Protein AF-A0A0M3JBL1-F1 (afdb_monomer_lite)

Foldseek 3Di:
DDDDDDDDDDDDDDDDDDDDDDDDDDDPPDPPPDDPDDDDDDDDDDDDPDDDDDDDDPPDDPVVVPDDDDDPCNVPDDDDPDADPCNPDDDDPPDPVVPDFDPPDPCGPDQDPVNVVVPDDPPDDVVVVVPVPPPD

Radius of gyration: 54.01 Å; chains: 1; bounding box: 121×41×115 Å

Organism: Anisakis simplex (NCBI:txid6269)

pLDDT: mean 72.41, std 19.49, range [35.38, 96.12]

InterPro domains:
  IPR007133 RNA polymerase II associated factor Paf1 [PF03985] (34-131)
  IPR007133 RNA polymerase II associated factor Paf1 [PTHR23188] (20-129)

Sequence (136 aa):
MPASMHDVPTSSTNGLQRKHPSDHAEHAANVKTDFLCRVKYSNTLPDIPFEAKFLPCPFTSLSRFIEYKQTALEKNFKFELLTESDLGVKIDLINPETYFVDTDSPKKPQLHPTDAELLEDEQTNPQNSRRLVSFS

Secondary structure (DSSP, 8-state):
-------------------------------------------PPPPP-----PPP-TT--GGGGTS----HHHHH--------TTTT-----S-GGGG---SSSTT-PPPPHHHHHTTS-----TTTGGGSTT--

Structure (mmCIF, N/CA/C/O backbone):
data_AF-A0A0M3JBL1-F1
#
_entry.id   AF-A0A0M3JBL1-F1
#
loop_
_atom_site.group_PDB
_atom_site.id
_atom_site.type_symbol
_atom_site.label_atom_id
_atom_site.label_alt_id
_atom_site.label_comp_id
_atom_site.label_asym_id
_atom_site.label_entity_id
_atom_site.label_seq_id
_atom_site.pdbx_PDB_ins_code
_atom_site.Cartn_x
_atom_site.Cartn_y
_atom_site.Cartn_z
_atom_site.occupancy
_atom_site.B_iso_or_equiv
_atom_site.auth_seq_id
_atom_site.auth_comp_id
_atom_site.auth_asym_id
_atom_site.auth_atom_id
_atom_site.pdbx_PDB_model_num
ATOM 1 N N . MET A 1 1 ? -30.737 16.806 70.537 1.00 38.50 1 MET A N 1
ATOM 2 C CA . MET A 1 1 ? -32.058 17.321 70.954 1.00 38.50 1 MET A CA 1
ATOM 3 C C . MET A 1 1 ? -33.112 16.680 70.065 1.00 38.50 1 MET A C 1
ATOM 5 O O . MET A 1 1 ? -32.947 16.778 68.855 1.00 38.50 1 MET A O 1
ATOM 9 N N . PRO A 1 2 ? -34.100 15.958 70.620 1.00 46.41 2 PRO A N 1
ATOM 10 C CA . PRO A 1 2 ? -35.156 15.305 69.845 1.00 46.41 2 PRO A CA 1
ATOM 11 C C . PRO A 1 2 ? -36.296 16.283 69.511 1.00 46.41 2 PRO A C 1
ATOM 13 O O . PRO A 1 2 ? -36.519 17.238 70.252 1.00 46.41 2 PRO A O 1
ATOM 16 N N . ALA A 1 3 ? -37.041 16.019 68.435 1.00 43.97 3 ALA A N 1
ATOM 17 C CA . ALA A 1 3 ? -38.275 16.731 68.096 1.00 43.97 3 ALA A CA 1
ATOM 18 C C . ALA A 1 3 ? -39.480 15.777 68.199 1.00 43.97 3 ALA A C 1
ATOM 20 O O . ALA A 1 3 ? -39.405 14.626 67.774 1.00 43.97 3 ALA A O 1
ATOM 21 N N . SER A 1 4 ? -40.555 16.256 68.829 1.00 45.84 4 SER A N 1
ATOM 22 C CA . SER A 1 4 ? -41.661 15.445 69.356 1.00 45.84 4 SER A CA 1
ATOM 23 C C . SER A 1 4 ? -42.620 14.885 68.301 1.00 45.84 4 SER A C 1
ATOM 25 O O . SER A 1 4 ? -42.975 15.571 67.340 1.00 45.84 4 SER A O 1
ATOM 27 N N . MET A 1 5 ? -43.156 13.692 68.590 1.00 52.00 5 MET A N 1
ATOM 28 C CA . MET A 1 5 ? -44.437 13.214 68.051 1.00 52.00 5 MET A CA 1
ATOM 29 C C . MET A 1 5 ? -45.532 14.275 68.218 1.00 52.00 5 MET A C 1
ATOM 31 O O . MET A 1 5 ? -45.544 14.983 69.228 1.00 52.00 5 MET A O 1
ATOM 35 N N . HIS A 1 6 ? -46.451 14.340 67.254 1.00 48.78 6 HIS A N 1
ATOM 36 C CA . HIS A 1 6 ? -47.715 15.068 67.355 1.00 48.78 6 HIS A CA 1
ATOM 37 C C . HIS A 1 6 ? -48.831 14.206 66.752 1.00 48.78 6 HIS A C 1
ATOM 39 O O . HIS A 1 6 ? -48.751 13.803 65.590 1.00 48.78 6 HIS A O 1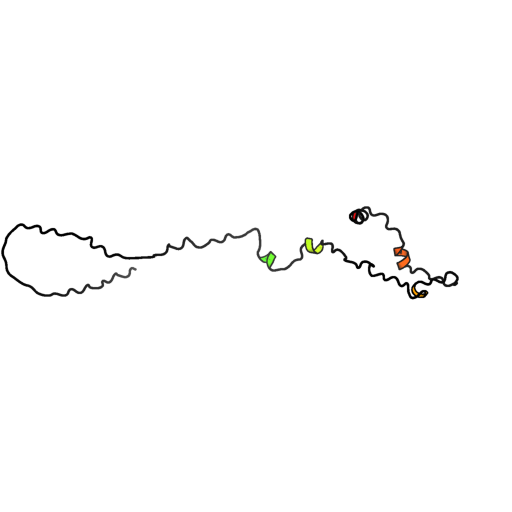
ATOM 45 N N . ASP A 1 7 ? -49.843 13.907 67.562 1.00 44.06 7 ASP A N 1
ATOM 46 C CA . ASP A 1 7 ? -51.004 13.097 67.199 1.00 44.06 7 ASP A CA 1
ATOM 47 C C . ASP A 1 7 ? -51.938 13.793 66.197 1.00 44.06 7 ASP A C 1
ATOM 49 O O . ASP A 1 7 ? -52.089 15.016 66.197 1.00 44.06 7 ASP A O 1
ATOM 53 N N . VAL A 1 8 ? -52.642 12.992 65.391 1.00 51.53 8 VAL A N 1
ATOM 54 C CA . VAL A 1 8 ? -53.786 13.447 64.586 1.00 51.53 8 VAL A CA 1
ATOM 55 C C . VAL A 1 8 ? -55.065 12.885 65.218 1.00 51.53 8 VAL A C 1
ATOM 57 O O . VAL A 1 8 ? -55.180 11.664 65.341 1.00 51.53 8 VAL A O 1
ATOM 60 N N . PRO A 1 9 ? -56.028 13.726 65.640 1.00 42.66 9 PRO A N 1
ATOM 61 C CA . PRO A 1 9 ? -57.171 13.270 66.421 1.00 42.66 9 PRO A CA 1
ATOM 62 C C . PRO A 1 9 ? -58.220 12.550 65.566 1.00 42.66 9 PRO A C 1
ATOM 64 O O . PRO A 1 9 ? -58.710 13.074 64.565 1.00 42.66 9 PRO A O 1
ATOM 67 N N . THR A 1 10 ? -58.629 11.363 66.013 1.00 44.31 10 THR A N 1
ATOM 68 C CA . THR A 1 10 ? -59.772 10.633 65.455 1.00 44.31 10 THR A CA 1
ATOM 69 C C . THR A 1 10 ? -61.079 11.286 65.912 1.00 44.31 10 THR A C 1
ATOM 71 O O . THR A 1 10 ? -61.409 11.258 67.097 1.00 44.31 10 THR A O 1
ATOM 74 N N . SER A 1 11 ? -61.848 11.861 64.987 1.00 40.16 11 SER A N 1
ATOM 75 C CA . SER A 1 11 ? -63.140 12.482 65.310 1.00 40.16 11 SER A CA 1
ATOM 76 C C . SER A 1 11 ? -64.225 11.441 65.598 1.00 40.16 11 SER A C 1
ATOM 78 O O . SER A 1 11 ? -64.741 10.800 64.682 1.00 40.16 11 SER A O 1
ATOM 80 N N . SER A 1 12 ? -64.627 11.324 66.863 1.00 42.88 12 SER A N 1
ATOM 81 C CA . SER A 1 12 ? -65.846 10.612 67.265 1.00 42.88 12 SER A CA 1
ATOM 82 C C . SER A 1 12 ? -67.099 11.385 66.844 1.00 42.88 12 SER A C 1
ATOM 84 O O . SER A 1 12 ? -67.199 12.585 67.099 1.00 42.88 12 SER A O 1
ATOM 86 N N . THR A 1 13 ? -68.102 10.698 66.290 1.00 41.53 13 THR A N 1
ATOM 87 C CA . THR A 1 13 ? -69.459 11.241 66.120 1.00 41.53 13 THR A CA 1
ATOM 88 C C . THR A 1 13 ? -70.463 10.383 66.896 1.00 41.53 13 THR A C 1
ATOM 90 O O . THR A 1 13 ? -70.490 9.160 66.778 1.00 41.53 13 THR A O 1
ATOM 93 N N . ASN A 1 14 ? -71.266 11.026 67.749 1.00 40.84 14 ASN A N 1
ATOM 94 C CA . ASN A 1 14 ? -72.284 10.375 68.582 1.00 40.84 14 ASN A CA 1
ATOM 95 C C . ASN A 1 14 ? -73.642 10.337 67.864 1.00 40.84 14 ASN A C 1
ATOM 97 O O . ASN A 1 14 ? -74.005 11.309 67.203 1.00 40.84 14 ASN A O 1
ATOM 101 N N . GLY A 1 15 ? -74.443 9.284 68.078 1.00 36.06 15 GLY A N 1
ATOM 102 C CA . GLY A 1 15 ? -75.800 9.220 67.521 1.00 36.06 15 GLY A CA 1
ATOM 103 C C . GLY A 1 15 ? -76.718 8.110 68.054 1.00 36.06 15 GLY A C 1
ATOM 104 O O . GLY A 1 15 ? -76.740 7.018 67.504 1.00 36.06 15 GLY A O 1
ATOM 105 N N . LEU A 1 16 ? -77.578 8.486 69.013 1.00 38.16 16 LEU A N 1
ATOM 106 C CA . LEU A 1 16 ? -78.926 7.944 69.306 1.00 38.16 16 LEU A CA 1
ATOM 107 C C . LEU A 1 16 ? -79.093 6.609 70.081 1.00 38.16 16 LEU A C 1
ATOM 109 O O . LEU A 1 16 ? -78.695 5.527 69.665 1.00 38.16 16 LEU A O 1
ATOM 113 N N . GLN A 1 17 ? -79.827 6.712 71.200 1.00 46.03 17 GLN A N 1
ATOM 114 C CA . GLN A 1 17 ? -80.314 5.626 72.070 1.00 46.03 17 GLN A CA 1
ATOM 115 C C . GLN A 1 17 ? -81.667 5.051 71.597 1.00 46.03 17 GLN A C 1
ATOM 117 O O . GLN A 1 17 ? -82.488 5.807 71.079 1.00 46.03 17 GLN A O 1
ATOM 122 N N . ARG A 1 18 ? -81.977 3.777 71.911 1.00 38.81 18 ARG A N 1
ATOM 123 C CA . ARG A 1 18 ? -83.356 3.218 71.967 1.00 38.81 18 ARG A CA 1
ATOM 124 C C . ARG A 1 18 ? -83.518 2.116 73.036 1.00 38.81 18 ARG A C 1
ATOM 126 O O . ARG A 1 18 ? -82.532 1.595 73.542 1.00 38.81 18 ARG A O 1
ATOM 133 N N . LYS A 1 19 ? -84.776 1.788 73.375 1.00 36.75 19 LYS A N 1
ATOM 134 C CA . LYS A 1 19 ? -85.248 0.974 74.524 1.00 36.75 19 LYS A CA 1
ATOM 135 C C . LYS A 1 19 ? -86.422 0.031 74.116 1.00 36.75 19 LYS A C 1
ATOM 137 O O . LYS A 1 19 ? -86.934 0.197 73.016 1.00 36.75 19 LYS A O 1
ATOM 142 N N . HIS A 1 20 ? -86.923 -0.923 74.928 1.00 35.72 20 HIS A N 1
ATOM 143 C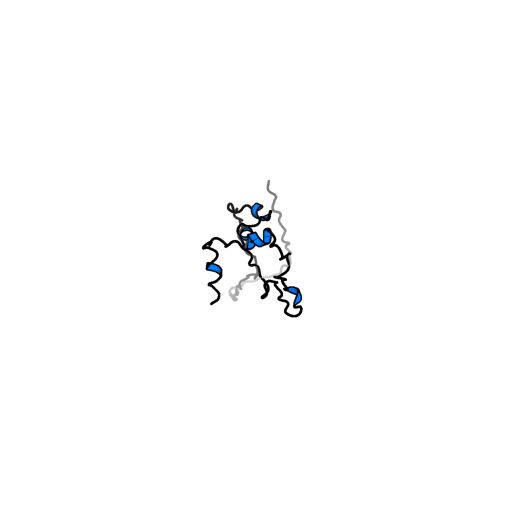 CA . HIS A 1 20 ? -86.595 -1.209 76.339 1.00 35.72 20 HIS A CA 1
ATOM 144 C C . HIS A 1 20 ? -85.999 -2.618 76.645 1.00 35.72 20 HIS A C 1
ATOM 146 O O . HIS A 1 20 ? -84.771 -2.629 76.699 1.00 35.72 20 HIS A O 1
ATOM 152 N N . PRO A 1 21 ? -86.720 -3.741 76.926 1.00 51.81 21 PRO A N 1
ATOM 153 C CA . PRO A 1 21 ? -86.155 -4.749 77.842 1.00 51.81 21 PRO A CA 1
ATOM 154 C C . PRO A 1 21 ? -86.349 -6.244 77.466 1.00 51.81 21 PRO A C 1
ATOM 156 O O . PRO A 1 21 ? -86.879 -6.592 76.413 1.00 51.81 21 PRO A O 1
ATOM 159 N N . SER A 1 22 ? -86.042 -7.079 78.466 1.00 35.38 22 SER A N 1
ATOM 160 C CA . SER A 1 22 ? -86.508 -8.446 78.768 1.00 35.38 22 SER A CA 1
ATOM 161 C C . SER A 1 22 ? -85.708 -9.634 78.235 1.00 35.38 22 SER A C 1
ATOM 163 O O . SER A 1 22 ? -85.413 -9.763 77.050 1.00 35.38 22 SER A O 1
ATOM 165 N N . ASP A 1 23 ? -85.372 -10.494 79.195 1.00 48.22 23 ASP A N 1
ATOM 166 C CA . ASP A 1 23 ? -84.659 -11.751 79.061 1.00 48.22 23 ASP A CA 1
ATOM 167 C C . ASP A 1 23 ? -85.428 -12.761 78.209 1.00 48.22 23 ASP A C 1
ATOM 169 O O . ASP A 1 23 ? -86.619 -12.966 78.415 1.00 48.22 23 ASP A O 1
ATOM 173 N N . HIS A 1 24 ? -84.714 -13.476 77.343 1.00 42.12 24 HIS A N 1
ATOM 174 C CA . HIS A 1 24 ? -84.777 -14.936 77.299 1.00 42.12 24 HIS A CA 1
ATOM 175 C C . HIS A 1 24 ? -83.488 -15.468 76.665 1.00 42.12 24 HIS A C 1
ATOM 177 O O . HIS A 1 24 ? -82.957 -14.897 75.712 1.00 42.12 24 HIS A O 1
ATOM 183 N N . ALA A 1 25 ? -82.951 -16.533 77.253 1.00 47.31 25 ALA A N 1
ATOM 184 C CA . ALA A 1 25 ? -81.693 -17.130 76.834 1.00 47.31 25 ALA A CA 1
ATOM 185 C C . ALA A 1 25 ? -81.837 -17.953 75.539 1.00 47.31 25 ALA A C 1
ATOM 187 O O . ALA A 1 25 ? -82.937 -18.295 75.116 1.00 47.31 25 ALA A O 1
ATOM 188 N N . GLU A 1 26 ? -80.684 -18.321 74.977 1.00 48.62 26 GLU A N 1
ATOM 189 C CA . GLU A 1 26 ? -80.520 -19.436 74.035 1.00 48.62 26 GLU A CA 1
ATOM 190 C C . GLU A 1 26 ? -81.260 -19.337 72.690 1.00 48.62 26 GLU A C 1
ATOM 192 O O . GLU A 1 26 ? -82.251 -20.015 72.439 1.00 48.62 26 GLU A O 1
ATOM 197 N N . HIS A 1 27 ? -80.628 -18.649 71.736 1.00 47.38 27 HIS A N 1
ATOM 198 C CA . HIS A 1 27 ? -80.289 -19.287 70.457 1.00 47.38 27 HIS A CA 1
ATOM 199 C C . HIS A 1 27 ? -78.967 -18.713 69.934 1.00 47.38 27 HIS A C 1
ATOM 201 O O . HIS A 1 27 ? -78.892 -17.561 69.508 1.00 47.38 27 HIS A O 1
ATOM 207 N N . ALA A 1 28 ? -77.906 -19.524 69.965 1.00 50.72 28 ALA A N 1
ATOM 208 C CA . ALA A 1 28 ? -76.608 -19.177 69.396 1.00 50.72 28 ALA A CA 1
ATOM 209 C C . ALA A 1 28 ? -76.690 -19.213 67.859 1.00 50.72 28 ALA A C 1
ATOM 211 O O . ALA A 1 28 ? -76.297 -20.186 67.214 1.00 50.72 28 ALA A O 1
ATOM 212 N N . ALA A 1 29 ? -77.241 -18.150 67.271 1.00 56.25 29 ALA A N 1
ATOM 213 C CA . ALA A 1 29 ? -77.397 -17.985 65.833 1.00 56.25 29 ALA A CA 1
ATOM 214 C C . ALA A 1 29 ? -76.035 -17.757 65.154 1.00 56.25 29 ALA A C 1
ATOM 216 O O . ALA A 1 29 ? -75.672 -16.626 64.848 1.00 56.25 29 ALA A O 1
ATOM 217 N N . ASN A 1 30 ? -75.295 -18.858 64.968 1.00 60.09 30 ASN A N 1
ATOM 218 C CA . ASN A 1 30 ? -74.131 -19.062 64.098 1.00 60.09 30 ASN A CA 1
ATOM 219 C C . ASN A 1 30 ? -73.500 -17.763 63.565 1.00 60.09 30 ASN A C 1
ATOM 221 O O . ASN A 1 30 ? -73.680 -17.394 62.399 1.00 60.09 30 ASN A O 1
ATOM 225 N N . VAL A 1 31 ? -72.754 -17.074 64.436 1.00 63.88 31 VAL A N 1
ATOM 226 C CA . VAL A 1 31 ? -71.927 -15.937 64.035 1.00 63.88 31 VAL A CA 1
ATOM 227 C C . VAL A 1 31 ? -70.784 -16.501 63.205 1.00 63.88 31 VAL A C 1
ATOM 229 O O . VAL A 1 31 ? -69.759 -16.921 63.737 1.00 63.88 31 VAL A O 1
ATOM 232 N N . LYS A 1 32 ? -70.975 -16.531 61.885 1.00 67.06 32 LYS A N 1
ATOM 233 C CA . LYS A 1 32 ? -69.905 -16.799 60.929 1.00 67.06 32 LYS A CA 1
ATOM 234 C C . LYS A 1 32 ? -68.896 -15.661 61.045 1.00 67.06 32 LYS A C 1
ATOM 236 O O . LYS A 1 32 ? -69.078 -14.601 60.451 1.00 67.06 32 LYS A O 1
ATOM 241 N N . THR A 1 33 ? -67.871 -15.865 61.867 1.00 68.06 33 THR A N 1
ATOM 242 C CA . THR A 1 33 ? -66.755 -14.936 62.045 1.00 68.06 33 THR A CA 1
ATOM 243 C C . THR A 1 33 ? -65.908 -14.949 60.780 1.00 68.06 33 THR A C 1
ATOM 245 O O . THR A 1 33 ? -64.947 -15.711 60.671 1.00 68.06 33 THR A O 1
ATOM 248 N N . ASP A 1 34 ? -66.316 -14.154 59.797 1.00 72.25 34 ASP A N 1
ATOM 249 C CA . ASP A 1 34 ? -65.569 -14.005 58.557 1.00 72.25 34 ASP A CA 1
ATOM 250 C C . ASP A 1 34 ? -64.238 -13.282 58.825 1.00 72.25 34 ASP A C 1
ATOM 252 O O . ASP A 1 34 ? -64.136 -12.442 59.728 1.00 72.25 34 ASP A O 1
ATOM 256 N N . PHE A 1 35 ? -63.192 -13.621 58.072 1.00 79.62 35 PHE A N 1
ATOM 257 C CA . PHE A 1 35 ? -61.855 -13.084 58.330 1.00 79.62 35 PHE A CA 1
ATOM 258 C C . PHE A 1 35 ? -61.769 -11.629 57.854 1.00 79.62 35 PHE A C 1
ATOM 260 O O . PHE A 1 35 ? -61.597 -11.357 56.665 1.00 79.62 35 PHE A O 1
ATOM 267 N N . LEU A 1 36 ? -61.838 -10.673 58.789 1.00 81.94 36 LEU A N 1
ATOM 268 C CA . LEU A 1 36 ? -61.695 -9.243 58.498 1.00 81.94 36 LEU A CA 1
ATOM 269 C C . LEU A 1 36 ? -60.237 -8.886 58.151 1.00 81.94 36 LEU A C 1
ATOM 271 O O . LEU A 1 36 ? -59.504 -8.300 58.946 1.00 81.94 36 LEU A O 1
ATOM 275 N N . CYS A 1 37 ? -59.814 -9.237 56.938 1.00 81.31 37 CYS A N 1
ATOM 276 C CA . CYS A 1 37 ? -58.509 -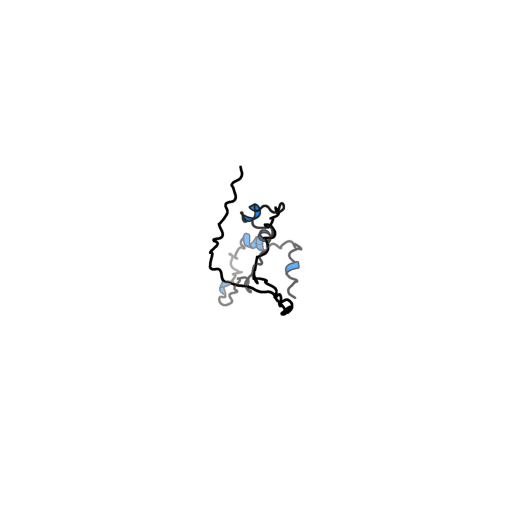8.902 56.381 1.00 81.31 37 CYS A CA 1
ATOM 277 C C . CYS A 1 37 ? -58.663 -7.893 55.236 1.00 81.31 37 CYS A C 1
ATOM 279 O O . CYS A 1 37 ? -59.264 -8.183 54.200 1.00 81.31 37 CYS A O 1
ATOM 281 N N . ARG A 1 38 ? -58.095 -6.692 55.397 1.00 87.06 38 ARG A N 1
ATOM 282 C CA . ARG A 1 38 ? -58.063 -5.693 54.322 1.00 87.06 38 ARG A CA 1
ATOM 283 C C . ARG A 1 38 ? -56.933 -6.034 53.353 1.00 87.06 38 ARG A C 1
ATOM 285 O O . ARG A 1 38 ? -55.773 -5.740 53.632 1.00 87.06 38 ARG A O 1
ATOM 292 N N . VAL A 1 39 ? -57.283 -6.619 52.208 1.00 90.06 39 VAL A N 1
ATOM 293 C CA . VAL A 1 39 ? -56.325 -6.938 51.139 1.00 90.06 39 VAL A CA 1
ATOM 294 C C . VAL A 1 39 ? -55.555 -5.678 50.726 1.00 90.06 39 VAL A C 1
ATOM 296 O O . VAL A 1 39 ? -56.149 -4.654 50.380 1.00 90.06 39 VAL A O 1
ATOM 299 N N . LYS A 1 40 ? -54.223 -5.765 50.752 1.00 89.50 40 LYS A N 1
ATOM 300 C CA . LYS A 1 40 ? -53.303 -4.726 50.282 1.00 89.50 40 LYS A CA 1
ATOM 301 C C . LYS A 1 40 ? -52.333 -5.350 49.288 1.00 89.50 40 LYS A C 1
ATOM 303 O O . LYS A 1 40 ? -51.572 -6.242 49.645 1.00 89.50 40 LYS A O 1
ATOM 308 N N . TYR A 1 41 ? -52.337 -4.838 48.065 1.00 90.62 41 TYR A N 1
ATOM 309 C CA . TYR A 1 41 ? -51.332 -5.165 47.060 1.00 90.62 41 TYR A CA 1
ATOM 310 C C . TYR A 1 41 ? -50.150 -4.198 47.194 1.00 90.62 41 TYR A C 1
ATOM 312 O O . TYR A 1 41 ? -50.344 -2.997 47.392 1.00 90.62 41 TYR A O 1
ATOM 320 N N . SER A 1 42 ? -48.925 -4.709 47.095 1.00 91.12 42 SER A N 1
ATOM 321 C CA . SER A 1 42 ? -47.704 -3.901 47.123 1.00 91.12 42 SER A CA 1
ATOM 322 C C . SER A 1 42 ? -46.629 -4.518 46.241 1.00 91.12 42 SER A C 1
ATOM 324 O O . SER A 1 42 ? -46.396 -5.720 46.311 1.00 91.12 42 SER A O 1
ATOM 326 N N . ASN A 1 43 ? -45.948 -3.675 45.469 1.00 91.19 43 ASN A N 1
ATOM 327 C CA . ASN A 1 43 ? -44.775 -4.031 44.675 1.00 91.19 43 ASN A CA 1
ATOM 328 C C . ASN A 1 43 ? -43.575 -3.201 45.158 1.00 91.19 43 ASN A C 1
ATOM 330 O O . ASN A 1 43 ? -43.083 -2.323 44.453 1.00 91.19 43 ASN A O 1
ATOM 334 N N . THR A 1 44 ? -43.189 -3.384 46.423 1.00 88.88 44 THR A N 1
ATOM 335 C CA . THR A 1 44 ? -41.991 -2.744 46.981 1.00 88.88 44 THR A CA 1
ATOM 336 C C . THR A 1 44 ? -40.765 -3.359 46.324 1.00 88.88 44 THR A C 1
ATOM 338 O O . THR A 1 44 ? -40.538 -4.562 46.458 1.00 88.88 44 THR A O 1
ATOM 341 N N . LEU A 1 45 ? -40.000 -2.540 45.603 1.00 89.50 45 LEU A N 1
ATOM 342 C CA . LEU A 1 45 ? -38.764 -2.980 44.965 1.00 89.50 45 LEU A CA 1
ATOM 343 C C . LEU A 1 45 ? -37.713 -3.358 46.027 1.00 89.50 45 LEU A C 1
ATOM 345 O O . LEU A 1 45 ? -37.745 -2.794 47.123 1.00 89.50 45 LEU A O 1
ATOM 349 N N . PRO A 1 46 ? -36.786 -4.286 45.724 1.00 90.06 46 PRO A N 1
ATOM 350 C CA . PRO A 1 46 ? -35.657 -4.579 46.601 1.00 90.06 46 PRO A CA 1
ATOM 351 C C . PRO A 1 46 ? -34.759 -3.354 46.804 1.00 90.06 46 PRO A C 1
ATOM 353 O O . PRO A 1 46 ? -34.607 -2.538 45.892 1.00 90.06 46 PRO A O 1
ATOM 356 N N . ASP A 1 47 ? -34.106 -3.275 47.964 1.00 89.06 47 ASP A N 1
ATOM 357 C CA . ASP A 1 47 ? -33.030 -2.310 48.191 1.00 89.06 47 ASP A CA 1
ATOM 358 C C . ASP A 1 47 ? -31.877 -2.538 47.201 1.00 89.06 47 ASP A C 1
ATOM 360 O O . ASP A 1 47 ? -31.556 -3.674 46.837 1.00 89.06 47 ASP A O 1
ATOM 364 N N . ILE A 1 48 ? -31.239 -1.448 46.765 1.00 85.38 48 ILE A N 1
ATOM 365 C CA . ILE A 1 48 ? -30.153 -1.497 45.779 1.00 85.38 48 ILE A CA 1
ATOM 366 C C . ILE A 1 48 ? -28.952 -2.246 46.390 1.00 85.38 48 ILE A C 1
ATOM 368 O O . ILE A 1 48 ? -28.406 -1.787 47.399 1.00 85.38 48 ILE A O 1
ATOM 372 N N . PRO A 1 49 ? -28.497 -3.370 45.798 1.00 81.94 49 PRO A N 1
ATOM 373 C CA . PRO A 1 49 ? -27.459 -4.217 46.379 1.00 81.94 49 PRO A CA 1
ATOM 374 C C . PRO A 1 49 ? -26.055 -3.649 46.119 1.00 81.94 49 PRO A C 1
ATOM 376 O O . PRO A 1 49 ? -25.280 -4.199 45.339 1.00 81.94 49 PRO A O 1
ATOM 379 N N . PHE A 1 50 ? -25.730 -2.580 46.852 1.00 84.94 50 PHE A N 1
ATOM 380 C CA . PHE A 1 50 ? -24.442 -1.875 46.891 1.00 84.94 50 PHE A CA 1
ATOM 381 C C . PHE A 1 50 ? -24.042 -1.144 45.595 1.00 84.94 50 PHE A C 1
ATOM 383 O O . PHE A 1 50 ? -24.411 -1.510 44.483 1.00 84.94 50 PHE A O 1
ATOM 390 N N . GLU A 1 51 ? -23.239 -0.089 45.741 1.00 86.19 51 GLU A N 1
ATOM 391 C CA . GLU A 1 51 ? -22.616 0.594 44.605 1.00 86.19 51 GLU A CA 1
ATOM 392 C C . GLU A 1 51 ? -21.416 -0.211 44.073 1.00 86.19 51 GLU A C 1
ATOM 394 O O . GLU A 1 51 ? -20.656 -0.814 44.841 1.00 86.19 51 GLU A O 1
ATOM 399 N N . ALA A 1 52 ? -21.238 -0.219 42.750 1.00 86.56 52 ALA A N 1
ATOM 400 C CA . ALA A 1 52 ? -20.150 -0.931 42.093 1.00 86.56 52 ALA A CA 1
ATOM 401 C C . ALA A 1 52 ? -18.782 -0.350 42.491 1.00 86.56 52 ALA A C 1
ATOM 403 O O . ALA A 1 52 ? -18.483 0.820 42.253 1.00 86.56 52 ALA A O 1
ATOM 404 N N . LYS A 1 53 ? -17.913 -1.189 43.064 1.00 84.00 53 LYS A N 1
ATOM 405 C CA . LYS A 1 53 ? -16.557 -0.793 43.462 1.00 84.00 53 LYS A CA 1
ATOM 406 C C . LYS A 1 53 ? -15.579 -1.037 42.319 1.00 84.00 53 LYS A C 1
ATOM 408 O O . LYS A 1 53 ? -15.153 -2.168 42.093 1.00 84.00 53 LYS A O 1
ATOM 413 N N . PHE A 1 54 ? -15.203 0.029 41.618 1.00 83.38 54 PHE A N 1
ATOM 414 C CA . PHE A 1 54 ? -14.132 -0.023 40.626 1.00 83.38 54 PHE A CA 1
ATOM 415 C C . PHE A 1 54 ? -12.793 -0.337 41.302 1.00 83.38 54 PHE A C 1
ATOM 417 O O . PHE A 1 54 ? -12.389 0.333 42.252 1.00 83.38 54 PHE A O 1
ATOM 424 N N . LEU A 1 55 ? -12.095 -1.355 40.799 1.00 84.38 55 LEU A N 1
ATOM 425 C CA . LEU A 1 55 ? -10.736 -1.667 41.231 1.00 84.38 55 LEU A CA 1
ATOM 426 C C . LEU A 1 55 ? -9.740 -0.772 40.474 1.00 84.38 55 LEU A C 1
ATOM 428 O O . LEU A 1 55 ? -9.873 -0.624 39.255 1.00 84.38 55 LEU A O 1
ATOM 432 N N . PRO A 1 56 ? -8.721 -0.198 41.140 1.00 80.94 56 PRO A N 1
ATOM 433 C CA . PRO A 1 56 ? -7.638 0.476 40.436 1.00 80.94 56 PRO A CA 1
ATOM 434 C C . PRO A 1 56 ? -6.892 -0.533 39.552 1.00 80.94 56 PRO A C 1
ATOM 436 O O . PRO A 1 56 ? -6.622 -1.656 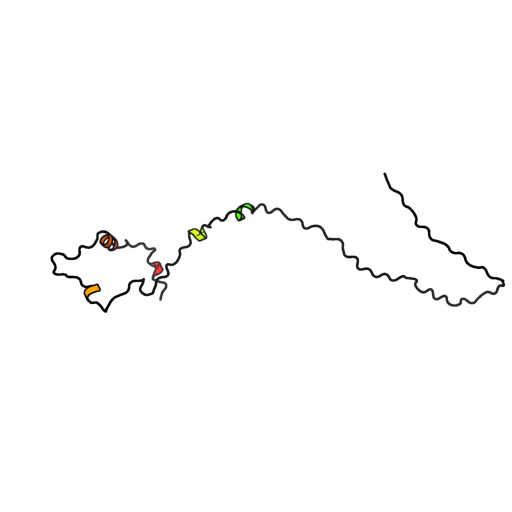39.977 1.00 80.94 56 PRO A O 1
ATOM 439 N N . CYS A 1 57 ? -6.534 -0.134 38.329 1.00 80.12 57 CYS A N 1
ATOM 440 C CA . CYS A 1 57 ? -5.737 -0.949 37.410 1.00 80.12 57 CYS A CA 1
ATOM 441 C C . CYS A 1 57 ? -4.262 -0.495 37.455 1.00 80.12 57 CYS A C 1
ATOM 443 O O . CYS A 1 57 ? -3.887 0.413 36.712 1.00 80.12 57 CYS A O 1
ATOM 445 N N . PRO A 1 58 ? -3.398 -1.080 38.311 1.00 76.75 58 PRO A N 1
ATOM 446 C CA . PRO A 1 58 ? -2.021 -0.602 38.483 1.00 76.75 58 PRO A CA 1
ATOM 447 C C . PRO A 1 58 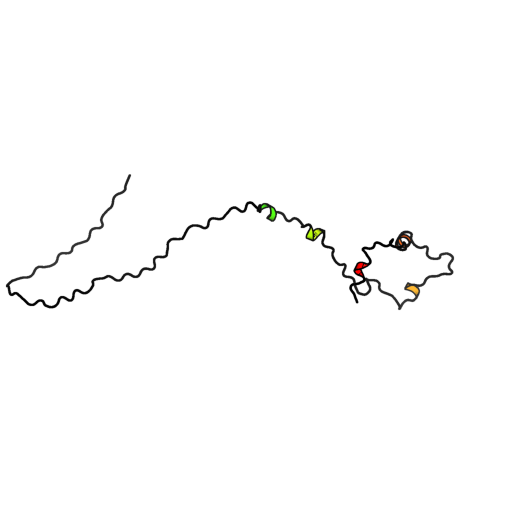? -1.113 -0.902 37.280 1.00 76.75 58 PRO A C 1
ATOM 449 O O . PRO A 1 58 ? -0.058 -0.293 37.141 1.00 76.75 58 PRO A O 1
ATOM 452 N N . PHE A 1 59 ? -1.506 -1.835 36.408 1.00 71.00 59 PHE A N 1
ATOM 453 C CA . PHE A 1 59 ? -0.672 -2.337 35.308 1.00 71.00 59 PHE A CA 1
ATOM 454 C C . PHE A 1 59 ? -0.745 -1.496 34.024 1.00 71.00 59 PHE A C 1
ATOM 456 O O . PHE A 1 59 ? 0.019 -1.732 33.089 1.00 71.00 59 PHE A O 1
ATOM 463 N N . THR A 1 60 ? -1.658 -0.523 33.960 1.00 73.31 60 THR A N 1
ATOM 464 C CA . THR A 1 60 ? -1.957 0.228 32.735 1.00 73.31 60 THR A CA 1
ATOM 465 C C . THR A 1 60 ? -2.271 1.680 33.084 1.00 73.31 60 THR A C 1
ATOM 467 O O . THR A 1 60 ? -3.408 2.023 33.398 1.00 73.31 60 THR A O 1
ATOM 470 N N . SER A 1 61 ? -1.267 2.556 33.006 1.00 77.81 61 SER A N 1
ATOM 471 C CA . SER A 1 61 ? -1.483 3.999 33.136 1.00 77.81 61 SER A CA 1
ATOM 472 C C . SER A 1 61 ? -2.323 4.519 31.967 1.00 77.81 61 SER A C 1
ATOM 474 O O . SER A 1 61 ? -1.998 4.274 30.806 1.00 77.81 61 SER A O 1
ATOM 476 N N . LEU A 1 62 ? -3.385 5.278 32.257 1.00 77.88 62 LEU A N 1
ATOM 477 C CA . LEU A 1 62 ? -4.248 5.873 31.224 1.00 77.88 62 LEU A CA 1
ATOM 478 C C . LEU A 1 62 ? -3.463 6.785 30.263 1.00 77.88 62 LEU A C 1
ATOM 480 O O . LEU A 1 62 ? -3.785 6.862 29.081 1.00 77.88 62 LEU A O 1
ATOM 484 N N . SER A 1 63 ? -2.372 7.392 30.741 1.00 78.56 63 SER A N 1
ATOM 485 C CA . SER A 1 63 ? -1.460 8.228 29.957 1.00 78.56 63 SER A CA 1
ATOM 486 C C . SER A 1 63 ? -0.901 7.544 28.704 1.00 78.56 63 SER A C 1
ATOM 488 O O . SER A 1 63 ? -0.641 8.231 27.721 1.00 78.56 63 SER A O 1
ATOM 490 N N . ARG A 1 64 ? -0.769 6.206 28.685 1.00 72.25 64 ARG A N 1
ATOM 491 C CA . ARG A 1 64 ? -0.294 5.465 27.497 1.00 72.25 64 ARG A CA 1
ATOM 492 C C . ARG A 1 64 ? -1.253 5.527 26.300 1.00 72.25 64 ARG A C 1
ATOM 494 O O . ARG A 1 64 ? -0.877 5.088 25.221 1.00 72.25 64 ARG A O 1
ATOM 501 N N . PHE A 1 65 ? -2.488 5.986 26.514 1.00 76.94 65 PHE A N 1
ATOM 502 C CA . PHE A 1 65 ? -3.534 6.095 25.495 1.00 76.94 65 PHE A CA 1
ATOM 503 C C . PHE A 1 65 ? -3.822 7.549 25.084 1.00 76.94 65 PHE A C 1
ATOM 505 O O . PHE A 1 65 ? -4.646 7.772 24.205 1.00 76.94 65 PHE A O 1
ATOM 512 N N . ILE A 1 66 ? -3.169 8.534 25.716 1.00 82.62 66 ILE A N 1
ATOM 513 C CA . ILE A 1 66 ? -3.349 9.965 25.408 1.00 82.62 66 ILE A CA 1
ATOM 514 C C . ILE A 1 66 ? -2.489 10.379 24.203 1.00 82.62 66 ILE A C 1
ATOM 516 O O . ILE A 1 66 ? -2.885 11.235 23.418 1.00 82.62 66 ILE A O 1
ATOM 520 N N . GLU A 1 67 ? -1.314 9.768 24.044 1.00 81.56 67 GLU A N 1
ATOM 521 C CA . GLU A 1 67 ? -0.340 10.094 23.002 1.00 81.56 67 GLU A CA 1
ATOM 522 C C . GLU A 1 67 ? -0.168 8.910 22.039 1.00 81.56 67 GLU A C 1
ATOM 524 O O . GLU A 1 67 ? 0.178 7.804 22.461 1.00 81.56 67 GLU A O 1
ATOM 529 N N . TYR A 1 68 ? -0.375 9.137 20.738 1.00 85.25 68 TYR A N 1
ATOM 530 C CA . TYR A 1 68 ? -0.117 8.118 19.721 1.00 85.25 68 TYR A CA 1
ATOM 531 C C . TYR A 1 68 ? 1.388 7.921 19.512 1.00 85.25 68 TYR A C 1
ATOM 533 O O . TYR A 1 68 ? 2.114 8.870 19.213 1.00 85.25 68 TYR A O 1
ATOM 541 N N . LYS A 1 69 ? 1.851 6.672 19.596 1.00 84.94 69 LYS A N 1
ATOM 542 C CA . LYS A 1 69 ? 3.227 6.274 19.278 1.00 84.94 69 LYS A CA 1
ATOM 543 C C . LYS A 1 69 ? 3.203 5.052 18.375 1.00 84.94 69 LYS A C 1
ATOM 545 O O . LYS A 1 69 ? 2.692 4.010 18.775 1.00 84.94 69 LYS A O 1
ATOM 550 N N . GLN A 1 70 ? 3.795 5.189 17.188 1.00 88.12 70 GLN A N 1
ATOM 551 C CA . GLN A 1 70 ? 3.951 4.085 16.241 1.00 88.12 70 GLN A CA 1
ATOM 552 C C . GLN A 1 70 ? 4.678 2.912 16.900 1.00 88.12 70 GLN A C 1
ATOM 554 O O . GLN A 1 70 ? 5.766 3.075 17.468 1.00 88.12 70 GLN A O 1
ATOM 559 N N . THR A 1 71 ? 4.089 1.729 16.795 1.00 88.88 71 THR A N 1
ATOM 560 C CA . THR A 1 71 ? 4.653 0.487 17.314 1.00 88.88 71 THR A CA 1
ATOM 561 C C . THR A 1 71 ? 5.891 0.056 16.526 1.00 88.88 71 THR A C 1
ATOM 563 O O . THR A 1 71 ? 6.114 0.449 15.379 1.00 88.88 71 THR A O 1
ATOM 566 N N . ALA A 1 72 ? 6.703 -0.819 17.124 1.00 90.38 72 ALA A N 1
ATOM 567 C CA . ALA A 1 72 ? 7.786 -1.480 16.398 1.00 90.38 72 ALA A CA 1
ATOM 568 C C . ALA A 1 72 ? 7.261 -2.328 15.222 1.00 90.38 72 ALA A C 1
ATOM 570 O O . ALA A 1 72 ? 7.971 -2.489 14.237 1.00 90.38 72 ALA A O 1
ATOM 571 N N . LEU A 1 73 ? 6.022 -2.833 15.298 1.00 91.94 73 LEU A N 1
ATOM 572 C CA . LEU A 1 73 ? 5.394 -3.587 14.213 1.00 91.94 73 LEU A CA 1
ATOM 573 C C . LEU A 1 73 ? 5.146 -2.704 12.983 1.00 91.94 73 LEU A C 1
ATOM 575 O O . LEU A 1 73 ? 5.523 -3.103 11.891 1.00 91.94 73 LEU A O 1
ATOM 579 N N . GLU A 1 74 ? 4.599 -1.496 13.161 1.00 91.06 74 GLU A N 1
ATOM 580 C CA . GLU A 1 74 ? 4.422 -0.524 12.065 1.00 91.06 74 GLU A CA 1
ATOM 581 C C . GLU A 1 74 ? 5.756 -0.158 11.403 1.00 91.06 74 GLU A C 1
ATOM 583 O O . GLU A 1 74 ? 5.849 -0.108 10.181 1.00 91.06 74 GLU A O 1
ATOM 588 N N . LYS A 1 75 ? 6.803 0.075 12.206 1.00 90.19 75 LYS A N 1
ATOM 589 C CA . LYS A 1 75 ? 8.126 0.484 11.704 1.00 90.19 75 LYS A CA 1
ATOM 590 C C . LYS A 1 75 ? 8.892 -0.640 11.010 1.00 90.19 75 LYS A C 1
ATOM 592 O O . LYS A 1 75 ? 9.647 -0.373 10.083 1.00 90.19 75 LYS A O 1
ATOM 597 N N . ASN A 1 76 ? 8.708 -1.877 11.466 1.00 93.06 76 ASN A N 1
ATOM 598 C CA . ASN A 1 76 ? 9.385 -3.055 10.925 1.00 93.06 76 ASN A CA 1
ATOM 599 C C . ASN A 1 76 ? 8.554 -3.770 9.845 1.00 93.06 76 ASN A C 1
ATOM 601 O O . ASN A 1 76 ? 8.981 -4.811 9.341 1.00 93.06 76 ASN A O 1
ATOM 605 N N . PHE A 1 77 ? 7.369 -3.255 9.496 1.00 92.44 77 PHE A N 1
ATOM 606 C CA . PHE A 1 77 ? 6.546 -3.837 8.446 1.00 92.44 77 PHE A CA 1
ATOM 607 C C . PHE A 1 77 ? 7.207 -3.619 7.083 1.00 92.44 77 PHE A C 1
ATOM 609 O O . PHE A 1 77 ? 7.302 -2.496 6.583 1.00 92.44 77 PHE A O 1
ATOM 616 N N . LYS A 1 78 ? 7.661 -4.710 6.460 1.00 91.62 78 LYS A N 1
ATOM 617 C CA . LYS A 1 78 ? 8.163 -4.668 5.090 1.00 91.62 78 LYS A CA 1
ATOM 618 C C . LYS A 1 78 ? 6.977 -4.662 4.129 1.00 91.62 78 LYS A C 1
ATOM 620 O O . LYS A 1 78 ? 6.399 -5.711 3.860 1.00 91.62 78 LYS A O 1
ATOM 625 N N . PHE A 1 79 ? 6.661 -3.489 3.590 1.00 90.94 79 PHE A N 1
ATOM 626 C CA . PHE A 1 79 ? 5.724 -3.361 2.480 1.00 90.94 79 PHE A CA 1
ATOM 627 C C . PHE A 1 79 ? 6.231 -4.143 1.262 1.00 90.94 79 PHE A C 1
ATOM 629 O O . PHE A 1 79 ? 7.408 -4.065 0.897 1.00 90.94 79 PHE A O 1
ATOM 636 N N . GLU A 1 80 ? 5.337 -4.910 0.649 1.00 88.75 80 GLU A N 1
ATOM 637 C CA . GLU A 1 80 ? 5.578 -5.539 -0.643 1.00 88.75 80 GLU A CA 1
ATOM 638 C C . GLU A 1 80 ? 5.405 -4.490 -1.744 1.00 88.75 80 GLU A C 1
ATOM 640 O O . GLU A 1 80 ? 4.416 -3.754 -1.761 1.00 88.75 80 GLU A O 1
ATOM 645 N N . LEU A 1 81 ? 6.388 -4.389 -2.642 1.00 86.69 81 LEU A N 1
ATOM 646 C CA . LEU A 1 81 ? 6.301 -3.487 -3.783 1.00 86.69 81 LEU A CA 1
ATOM 647 C C . LEU A 1 81 ? 5.482 -4.174 -4.877 1.00 86.69 81 LEU A C 1
ATOM 649 O O . LEU A 1 81 ? 6.014 -4.957 -5.663 1.00 86.69 81 LEU A O 1
ATOM 653 N N . LEU A 1 82 ? 4.185 -3.879 -4.903 1.00 88.56 82 LEU A N 1
ATOM 654 C CA . LEU A 1 82 ? 3.309 -4.293 -5.991 1.00 88.56 82 LEU A CA 1
ATOM 655 C C . LEU A 1 82 ? 3.771 -3.585 -7.270 1.00 88.56 82 LEU A C 1
ATOM 657 O O . LEU A 1 82 ? 3.775 -2.356 -7.340 1.00 88.56 82 LEU A O 1
ATOM 661 N N . THR A 1 83 ? 4.211 -4.372 -8.246 1.00 87.88 83 THR A N 1
ATOM 662 C CA . THR A 1 83 ? 4.693 -3.908 -9.550 1.00 87.88 83 THR A CA 1
ATOM 663 C C . THR A 1 83 ? 3.784 -4.443 -10.648 1.00 87.88 83 THR A C 1
ATOM 665 O O . THR A 1 83 ? 3.189 -5.513 -10.507 1.00 87.88 83 THR A O 1
ATOM 668 N N . GLU A 1 84 ? 3.663 -3.683 -11.734 1.00 89.44 84 GLU A N 1
ATOM 669 C CA . GLU A 1 84 ? 2.972 -4.129 -12.944 1.00 89.44 84 GLU A CA 1
ATOM 670 C C . GLU A 1 84 ? 3.695 -5.330 -13.573 1.00 89.44 84 GLU A C 1
ATOM 672 O O . GLU A 1 84 ? 4.882 -5.558 -13.330 1.00 89.44 84 GLU A O 1
ATOM 677 N N . SER A 1 85 ? 3.001 -6.094 -14.418 1.00 87.50 85 SER A N 1
ATOM 678 C CA . SER A 1 85 ? 3.564 -7.296 -15.055 1.00 87.50 85 SER A CA 1
ATOM 679 C C . SER A 1 85 ? 4.750 -7.022 -15.989 1.00 87.50 85 SER A C 1
ATOM 681 O O . SER A 1 85 ? 5.526 -7.937 -16.260 1.00 87.50 85 SER A O 1
ATOM 683 N N . ASP A 1 86 ? 4.905 -5.785 -16.466 1.00 90.00 86 ASP A N 1
ATOM 684 C CA . ASP A 1 86 ? 6.046 -5.307 -17.253 1.00 90.00 86 ASP A CA 1
ATOM 685 C C . ASP A 1 86 ? 7.115 -4.591 -16.402 1.00 90.00 86 ASP A C 1
ATOM 687 O O . ASP A 1 86 ? 8.093 -4.082 -16.946 1.00 90.00 86 ASP A O 1
ATOM 691 N N . LEU A 1 87 ? 6.943 -4.530 -15.074 1.00 90.56 87 LEU A N 1
ATOM 692 C CA . LEU A 1 87 ? 7.774 -3.768 -14.131 1.00 90.56 87 LEU A CA 1
ATOM 693 C C . LEU A 1 87 ? 7.898 -2.265 -14.478 1.00 90.56 87 LEU A C 1
ATOM 695 O O . LEU A 1 87 ? 8.845 -1.605 -14.051 1.00 90.56 87 LEU A O 1
ATOM 699 N N . GLY A 1 88 ? 6.960 -1.713 -15.259 1.00 88.25 88 GLY A N 1
ATOM 700 C CA . GLY A 1 88 ? 7.038 -0.362 -15.824 1.00 88.25 88 GLY A CA 1
ATOM 701 C C . GLY A 1 88 ? 7.986 -0.229 -17.026 1.00 88.25 88 GLY A C 1
ATOM 702 O O . GLY A 1 88 ? 8.205 0.882 -17.513 1.00 88.25 88 GLY A O 1
ATOM 703 N N . VAL A 1 89 ? 8.553 -1.335 -17.522 1.00 93.00 89 VAL A N 1
ATOM 704 C CA . VAL A 1 89 ? 9.494 -1.377 -18.650 1.00 93.00 89 VAL A CA 1
ATOM 705 C C . VAL A 1 89 ? 8.750 -1.735 -19.936 1.00 93.00 89 VAL A C 1
ATOM 707 O O . VAL A 1 89 ? 8.695 -2.885 -20.375 1.00 93.00 89 VAL A O 1
ATOM 710 N N . LYS A 1 90 ? 8.191 -0.714 -20.591 1.00 92.25 90 LYS A N 1
ATOM 711 C CA . LYS A 1 90 ? 7.530 -0.884 -21.888 1.00 92.25 90 LYS A CA 1
ATOM 712 C C . LYS A 1 90 ? 8.552 -1.128 -23.006 1.00 92.25 90 LYS A C 1
ATOM 714 O O . LYS A 1 90 ? 9.358 -0.252 -23.317 1.00 92.25 90 LYS A O 1
ATOM 719 N N . ILE A 1 91 ? 8.444 -2.277 -23.672 1.00 93.50 91 ILE A N 1
ATOM 720 C CA . ILE A 1 91 ? 9.236 -2.617 -24.863 1.00 93.50 91 ILE A CA 1
ATOM 721 C C . ILE A 1 91 ? 8.569 -2.028 -26.117 1.00 93.50 91 ILE A C 1
ATOM 723 O O . ILE A 1 91 ? 7.404 -2.316 -26.402 1.00 93.50 91 ILE A O 1
ATOM 727 N N . ASP A 1 92 ? 9.298 -1.208 -26.876 1.00 94.19 92 ASP A N 1
ATOM 728 C CA . ASP A 1 92 ? 8.838 -0.615 -28.139 1.00 94.19 92 ASP A CA 1
ATOM 729 C C . ASP A 1 92 ? 9.329 -1.413 -29.357 1.00 94.19 92 ASP A C 1
ATOM 731 O O . ASP A 1 92 ? 10.502 -1.387 -29.712 1.00 94.19 92 ASP A O 1
ATOM 735 N N . LEU A 1 93 ? 8.412 -2.118 -30.019 1.00 95.00 93 LEU A N 1
ATOM 736 C CA . LEU A 1 93 ? 8.696 -2.876 -31.244 1.00 95.00 93 LEU A CA 1
ATOM 737 C C . LEU A 1 93 ? 8.269 -2.133 -32.524 1.00 95.00 93 LEU A C 1
ATOM 739 O O . LEU A 1 93 ? 8.307 -2.716 -33.605 1.00 95.00 93 LEU A O 1
ATOM 743 N N . ILE A 1 94 ? 7.806 -0.882 -32.410 1.00 96.12 94 ILE A N 1
ATOM 744 C CA . ILE A 1 94 ? 7.248 -0.109 -33.530 1.00 96.12 94 ILE A CA 1
ATOM 745 C C . ILE A 1 94 ? 8.320 0.788 -34.149 1.00 96.12 94 ILE A C 1
ATOM 747 O O . ILE A 1 94 ? 8.429 0.852 -35.373 1.00 96.12 94 ILE A O 1
ATOM 751 N N . ASN A 1 95 ? 9.107 1.480 -33.321 1.00 94.81 95 ASN A N 1
ATOM 752 C CA . ASN A 1 95 ? 10.180 2.350 -33.791 1.00 94.81 95 ASN A CA 1
ATOM 753 C C . ASN A 1 95 ? 11.546 1.634 -33.716 1.00 94.81 95 ASN A C 1
ATOM 755 O O . ASN A 1 95 ? 12.054 1.427 -32.612 1.00 94.81 95 ASN A O 1
ATOM 759 N N . PRO A 1 96 ? 12.186 1.295 -34.855 1.00 90.06 96 PRO A N 1
ATOM 760 C CA . PRO A 1 96 ? 13.482 0.613 -34.853 1.00 90.06 96 PRO A CA 1
ATOM 761 C C . PRO A 1 96 ? 14.610 1.474 -34.263 1.00 90.06 96 PRO A C 1
ATOM 763 O O . PRO A 1 96 ? 15.578 0.930 -33.738 1.00 90.06 96 PRO A O 1
ATOM 766 N N . GLU A 1 97 ? 14.469 2.803 -34.287 1.00 91.81 97 GLU A N 1
ATOM 767 C CA . GLU A 1 97 ? 15.470 3.732 -33.752 1.00 91.81 97 GLU A CA 1
ATOM 768 C C . GLU A 1 97 ? 15.516 3.741 -32.211 1.00 91.81 97 GLU A C 1
ATOM 770 O O . GLU A 1 97 ? 16.532 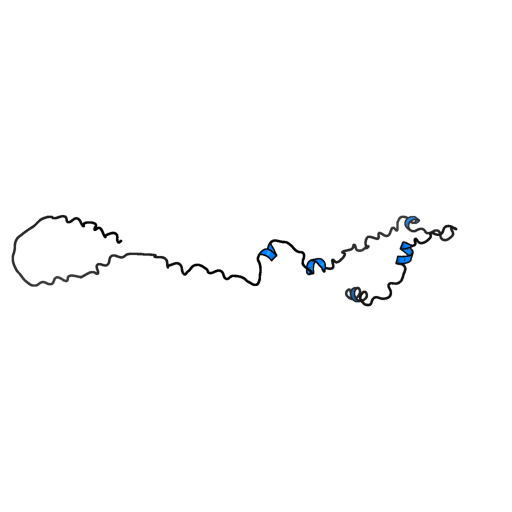4.124 -31.638 1.00 91.81 97 GLU A O 1
ATOM 775 N N . THR A 1 98 ? 14.448 3.307 -31.517 1.00 92.38 98 THR A N 1
ATOM 776 C CA . THR A 1 98 ? 14.341 3.381 -30.041 1.00 92.38 98 THR A CA 1
ATOM 777 C C . THR A 1 98 ? 15.453 2.598 -29.325 1.00 92.38 98 THR A C 1
ATOM 779 O O . THR A 1 98 ? 15.880 2.992 -28.240 1.00 92.38 98 THR A O 1
ATOM 782 N N . TYR A 1 99 ? 15.947 1.518 -29.938 1.00 91.19 99 TYR A N 1
ATOM 783 C CA . TYR A 1 99 ? 17.024 0.674 -29.403 1.00 91.19 99 TYR A CA 1
ATOM 784 C C . TYR A 1 99 ? 18.211 0.532 -30.370 1.00 91.19 99 TYR A C 1
ATOM 786 O O . TYR A 1 99 ? 19.021 -0.386 -30.225 1.00 91.19 99 TYR A O 1
ATOM 794 N N . PHE A 1 100 ? 18.319 1.407 -31.376 1.00 89.94 100 PHE A N 1
ATOM 795 C CA . PHE A 1 100 ? 19.413 1.347 -32.342 1.00 89.94 100 PHE A CA 1
ATOM 796 C C . PHE A 1 100 ? 20.744 1.760 -31.696 1.00 89.94 100 PHE A C 1
ATOM 798 O O . PHE A 1 100 ? 20.847 2.803 -31.048 1.00 89.94 100 PHE A O 1
ATOM 805 N N . VAL A 1 101 ? 21.783 0.946 -31.894 1.00 88.06 101 VAL A N 1
ATOM 806 C CA . VAL A 1 101 ? 23.140 1.202 -31.396 1.00 88.06 101 VAL A CA 1
ATOM 807 C C . VAL A 1 101 ? 24.114 1.123 -32.563 1.00 88.06 101 VAL A C 1
ATOM 809 O O . VAL A 1 101 ? 24.341 0.050 -33.118 1.00 88.06 101 VAL A O 1
ATOM 812 N N . ASP A 1 102 ? 24.719 2.258 -32.909 1.00 83.88 102 ASP A N 1
ATOM 813 C CA . ASP A 1 102 ? 25.769 2.330 -33.923 1.00 83.88 102 ASP A CA 1
ATOM 814 C C . ASP A 1 102 ? 27.080 1.733 -33.375 1.00 83.88 102 ASP A C 1
ATOM 816 O O . ASP A 1 102 ? 27.754 2.327 -32.524 1.00 83.88 102 ASP A O 1
ATOM 820 N N . THR A 1 103 ? 27.422 0.532 -33.849 1.00 79.38 103 THR A N 1
ATOM 821 C CA . THR A 1 103 ? 28.631 -0.210 -33.456 1.00 79.38 103 THR A CA 1
ATOM 822 C C . THR A 1 103 ? 29.907 0.290 -34.119 1.00 79.38 103 THR A C 1
ATOM 824 O O . THR A 1 103 ? 30.989 0.052 -33.579 1.00 79.38 103 THR A O 1
ATOM 827 N N . ASP A 1 104 ? 29.783 0.970 -35.258 1.00 77.12 104 ASP A N 1
ATOM 828 C CA . ASP A 1 104 ? 30.893 1.275 -36.164 1.00 77.12 104 ASP A CA 1
ATOM 829 C C . ASP A 1 104 ? 31.324 2.747 -36.049 1.00 77.12 104 ASP A C 1
ATOM 831 O O . ASP A 1 104 ? 32.413 3.132 -36.488 1.00 77.12 104 ASP A O 1
ATOM 835 N N . SER A 1 105 ? 30.506 3.583 -35.401 1.00 74.12 105 SER A N 1
ATOM 836 C CA . SER A 1 105 ? 30.866 4.960 -35.083 1.00 74.12 105 SER A CA 1
ATOM 837 C C . SER A 1 105 ? 32.096 5.048 -34.158 1.00 74.12 105 SER A C 1
ATOM 839 O O . SER A 1 105 ? 32.186 4.365 -33.133 1.00 74.12 105 SER A O 1
ATOM 841 N N . PRO A 1 106 ? 33.015 6.007 -34.397 1.00 65.06 106 PRO A N 1
ATOM 842 C CA . PRO A 1 106 ? 34.124 6.292 -33.480 1.00 65.06 106 PRO A CA 1
ATOM 843 C C . PRO A 1 106 ? 33.662 6.934 -32.155 1.00 65.06 106 PRO A C 1
ATOM 845 O O . PRO A 1 106 ? 34.486 7.283 -31.311 1.00 65.06 106 PRO A O 1
ATOM 848 N N . LYS A 1 107 ? 32.347 7.121 -31.976 1.00 62.47 107 LYS A N 1
ATOM 849 C CA . LYS A 1 107 ? 31.688 7.617 -30.766 1.00 62.47 107 LYS A CA 1
ATOM 850 C C . LYS A 1 107 ? 30.674 6.592 -30.249 1.00 62.47 107 LYS A C 1
ATOM 852 O O . LYS A 1 107 ? 29.551 6.964 -29.913 1.00 62.47 107 LYS A O 1
ATOM 857 N N . LYS A 1 108 ? 31.082 5.320 -30.159 1.00 66.62 108 LYS A N 1
ATOM 858 C CA . LYS A 1 108 ? 30.332 4.294 -29.423 1.00 66.62 108 LYS A CA 1
ATOM 859 C C . LYS A 1 108 ? 29.836 4.884 -28.089 1.00 66.62 108 LYS A C 1
ATOM 861 O O . LYS A 1 108 ? 30.657 5.494 -27.392 1.00 66.62 108 LYS A O 1
ATOM 866 N N . PRO A 1 109 ? 28.549 4.720 -27.723 1.00 75.62 109 PRO A N 1
ATOM 867 C CA . PRO A 1 109 ? 28.032 5.211 -26.452 1.00 75.62 109 PRO A CA 1
ATOM 868 C C . PRO A 1 109 ? 28.914 4.724 -25.301 1.00 75.62 109 PRO A C 1
ATOM 870 O O . PRO A 1 109 ? 29.093 3.518 -25.112 1.00 75.62 109 PRO A O 1
ATOM 873 N N . GLN A 1 110 ? 29.522 5.660 -24.572 1.00 81.06 110 GLN A N 1
ATOM 874 C CA . GLN A 1 110 ? 30.278 5.321 -23.373 1.00 81.06 110 GLN A CA 1
ATOM 875 C C . GLN A 1 110 ? 29.272 5.020 -22.268 1.00 81.06 110 GLN A C 1
ATOM 877 O O . GLN A 1 110 ? 28.380 5.829 -22.015 1.00 81.06 110 GLN A O 1
ATOM 882 N N . LEU A 1 111 ? 29.414 3.853 -21.639 1.00 87.25 111 LEU A N 1
ATOM 883 C CA . LEU A 1 111 ? 28.596 3.473 -20.495 1.00 87.25 111 LEU A CA 1
ATOM 884 C C . LEU A 1 111 ? 28.779 4.516 -19.386 1.00 87.25 111 LEU A C 1
ATOM 886 O O . LEU A 1 111 ? 29.913 4.881 -19.062 1.00 87.25 111 LEU A O 1
ATOM 890 N N . HIS A 1 112 ? 27.680 5.020 -18.830 1.00 91.06 112 HIS A N 1
ATOM 891 C CA . HIS A 1 112 ? 27.759 6.000 -17.756 1.00 91.06 112 HIS A CA 1
ATOM 892 C C . HIS A 1 112 ? 28.341 5.335 -16.492 1.00 91.06 112 HIS A C 1
ATOM 894 O O . HIS A 1 112 ? 28.022 4.175 -16.232 1.00 91.06 112 HIS A O 1
ATOM 900 N N . PRO A 1 113 ? 29.169 6.016 -15.672 1.00 90.31 113 PRO A N 1
ATOM 901 C CA . PRO A 1 113 ? 29.788 5.390 -14.500 1.00 90.31 113 PRO A CA 1
ATOM 902 C C . PRO A 1 113 ? 28.784 4.766 -13.519 1.00 90.31 113 PRO A C 1
ATOM 904 O O . PRO A 1 113 ? 29.044 3.693 -12.990 1.00 90.31 113 PRO A O 1
ATOM 907 N N . THR A 1 114 ? 27.615 5.390 -13.332 1.00 90.62 114 THR A N 1
ATOM 908 C CA . THR A 1 114 ? 26.530 4.830 -12.504 1.00 90.62 114 THR A CA 1
ATOM 909 C C . THR A 1 114 ? 25.908 3.578 -13.122 1.00 90.62 114 THR A C 1
ATOM 911 O O . THR A 1 114 ? 25.541 2.664 -12.398 1.00 90.62 114 THR A O 1
ATOM 914 N N . ASP A 1 115 ? 25.821 3.500 -14.451 1.00 90.06 115 ASP A N 1
ATOM 915 C CA . ASP A 1 115 ? 25.290 2.314 -15.132 1.00 90.06 115 ASP A CA 1
ATOM 916 C C . ASP A 1 115 ? 26.294 1.155 -15.051 1.00 90.06 115 ASP A C 1
ATOM 918 O O . ASP A 1 115 ? 25.895 -0.002 -14.995 1.00 90.06 115 ASP A O 1
ATOM 922 N N . ALA A 1 116 ? 27.598 1.459 -15.016 1.00 88.94 116 ALA A N 1
ATOM 923 C CA . ALA A 1 116 ? 28.660 0.473 -14.836 1.00 88.94 116 ALA A CA 1
ATOM 924 C C . ALA A 1 116 ? 28.657 -0.155 -13.431 1.00 88.94 116 ALA A C 1
ATOM 926 O O . ALA A 1 116 ? 28.834 -1.364 -13.323 1.00 88.94 116 ALA A O 1
ATOM 927 N N . GLU A 1 117 ? 28.399 0.633 -12.382 1.00 89.81 117 GLU A N 1
ATOM 928 C CA . GLU A 1 117 ? 28.253 0.149 -10.996 1.00 89.81 117 GLU A CA 1
ATOM 929 C C . GLU A 1 117 ? 27.086 -0.851 -10.859 1.00 89.81 117 GLU A C 1
ATOM 931 O O . GLU A 1 117 ? 27.184 -1.842 -10.141 1.00 89.81 117 GLU A O 1
ATOM 936 N N . LEU A 1 118 ? 26.001 -0.656 -11.621 1.00 90.50 118 LEU A N 1
ATOM 937 C CA . LEU A 1 118 ? 24.848 -1.569 -11.653 1.00 90.50 118 LEU A CA 1
ATOM 938 C C . LEU A 1 118 ? 25.114 -2.903 -12.380 1.00 90.50 118 LEU A C 1
ATOM 940 O O . LEU A 1 118 ? 24.262 -3.790 -12.328 1.00 90.50 118 LEU A O 1
ATOM 944 N N . LEU A 1 119 ? 26.255 -3.052 -13.065 1.00 89.12 119 LEU A N 1
ATOM 945 C CA . LEU A 1 119 ? 26.667 -4.299 -13.726 1.00 89.12 119 LEU A CA 1
ATOM 946 C C . LEU A 1 119 ? 27.597 -5.167 -12.859 1.00 89.12 119 LEU A C 1
ATOM 948 O O . LEU A 1 119 ? 28.022 -6.229 -13.315 1.00 89.12 119 LEU A O 1
ATOM 952 N N . GLU A 1 120 ? 27.937 -4.737 -11.642 1.00 85.25 120 GLU A N 1
ATOM 953 C CA . GLU A 1 120 ? 28.729 -5.542 -10.709 1.00 85.25 120 GLU A CA 1
ATOM 954 C C . GLU A 1 120 ? 27.877 -6.678 -10.105 1.00 85.25 120 GLU A C 1
ATOM 956 O O . GLU A 1 120 ? 26.753 -6.461 -9.650 1.00 85.25 120 GLU A O 1
ATOM 961 N N . ASP A 1 121 ? 28.403 -7.910 -10.092 1.00 81.44 121 ASP A N 1
ATOM 962 C CA . ASP A 1 121 ? 27.695 -9.075 -9.542 1.00 81.44 121 ASP A CA 1
ATOM 963 C C . ASP A 1 121 ? 27.384 -8.891 -8.040 1.00 81.44 121 ASP A C 1
ATOM 965 O O . ASP A 1 121 ? 28.297 -8.697 -7.231 1.00 81.44 121 ASP A O 1
ATOM 969 N N . GLU A 1 122 ? 26.114 -9.055 -7.624 1.00 72.31 122 GLU A N 1
ATOM 970 C CA . GLU A 1 122 ? 25.756 -9.117 -6.195 1.00 72.31 122 GLU A CA 1
ATOM 971 C C . GLU A 1 122 ? 26.426 -10.351 -5.568 1.00 72.31 122 GLU A C 1
ATOM 973 O O . GLU A 1 122 ? 25.944 -11.481 -5.685 1.00 72.31 122 GLU A O 1
ATOM 978 N N . GLN A 1 123 ? 27.553 -10.124 -4.889 1.00 65.00 123 GLN A N 1
ATOM 979 C CA . GLN A 1 123 ? 28.388 -11.155 -4.279 1.00 65.00 123 GLN A CA 1
ATOM 980 C C . GLN A 1 123 ? 27.541 -12.034 -3.341 1.00 65.00 123 GLN A C 1
ATOM 982 O O . GLN A 1 123 ? 27.147 -11.608 -2.255 1.00 65.00 123 GLN A O 1
ATOM 987 N N . THR A 1 124 ? 27.214 -13.247 -3.808 1.00 54.12 124 THR A N 1
ATOM 988 C CA . THR A 1 124 ? 25.968 -13.968 -3.473 1.00 54.12 124 THR A CA 1
ATOM 989 C C . THR A 1 124 ? 25.563 -13.904 -2.002 1.00 54.12 124 THR A C 1
ATOM 991 O O . THR A 1 124 ? 26.031 -14.696 -1.178 1.00 54.12 124 THR A O 1
ATOM 994 N N . ASN A 1 125 ? 24.618 -13.019 -1.676 1.00 51.62 125 ASN A N 1
ATOM 995 C CA . ASN A 1 125 ? 24.012 -12.972 -0.354 1.00 51.62 125 ASN A CA 1
ATOM 996 C C . ASN A 1 125 ? 23.000 -14.130 -0.220 1.00 51.62 125 ASN A C 1
ATOM 998 O O . ASN A 1 125 ? 21.952 -14.112 -0.878 1.00 51.62 125 ASN A O 1
ATOM 1002 N N . PRO A 1 126 ? 23.242 -15.139 0.644 1.00 53.94 126 PRO A N 1
ATOM 1003 C CA . PRO A 1 126 ? 22.417 -16.348 0.705 1.00 53.94 126 PRO A CA 1
ATOM 1004 C C . PRO A 1 126 ? 20.966 -16.094 1.146 1.00 53.94 126 PRO A C 1
ATOM 1006 O O . PRO A 1 126 ? 20.141 -17.004 1.068 1.00 53.94 126 PRO A O 1
ATOM 1009 N N . GLN A 1 127 ? 20.625 -14.883 1.602 1.00 54.16 127 GLN A N 1
ATOM 1010 C CA . GLN A 1 127 ? 19.247 -14.514 1.931 1.00 54.16 127 GLN A CA 1
ATOM 1011 C C . GLN A 1 127 ? 18.367 -14.188 0.712 1.00 54.16 127 GLN A C 1
ATOM 1013 O O . GLN A 1 127 ? 17.142 -14.221 0.849 1.00 54.16 127 GLN A O 1
ATOM 1018 N N . ASN A 1 128 ? 18.937 -13.880 -0.462 1.00 49.16 128 ASN A N 1
ATOM 1019 C CA . ASN A 1 128 ? 18.137 -13.487 -1.631 1.00 49.16 128 ASN A CA 1
ATOM 1020 C C . ASN A 1 128 ? 17.487 -14.703 -2.333 1.00 49.16 128 ASN A C 1
ATOM 1022 O O . ASN A 1 128 ? 16.339 -14.639 -2.775 1.00 49.16 128 ASN A O 1
ATOM 1026 N N . SER A 1 129 ? 18.161 -15.861 -2.314 1.00 48.22 129 SER A N 1
ATOM 1027 C CA . SER A 1 129 ? 17.729 -17.110 -2.972 1.00 48.22 129 SER A CA 1
ATOM 1028 C C . SER A 1 129 ? 16.355 -17.637 -2.534 1.00 48.22 129 SER A C 1
ATOM 1030 O O . SER A 1 129 ? 15.647 -18.259 -3.324 1.00 48.22 129 SER A O 1
ATOM 1032 N N . ARG A 1 130 ? 15.932 -17.372 -1.289 1.00 47.72 130 ARG A N 1
ATOM 1033 C CA . ARG A 1 130 ? 14.680 -17.917 -0.730 1.00 47.72 130 ARG A CA 1
ATOM 1034 C C . ARG A 1 130 ? 13.397 -17.276 -1.269 1.00 47.72 130 ARG A C 1
ATOM 1036 O O . ARG A 1 130 ? 12.324 -17.765 -0.936 1.00 47.72 130 ARG A O 1
ATOM 1043 N N . ARG A 1 131 ? 13.475 -16.196 -2.056 1.00 53.44 131 ARG A N 1
ATOM 1044 C CA . ARG A 1 131 ? 12.284 -15.492 -2.580 1.00 53.44 131 ARG A CA 1
ATOM 1045 C C . ARG A 1 131 ? 11.804 -16.001 -3.940 1.00 53.44 131 ARG A C 1
ATOM 1047 O O . ARG A 1 131 ? 10.657 -15.766 -4.286 1.00 53.44 131 ARG A O 1
ATOM 1054 N N . LEU A 1 132 ? 12.658 -16.702 -4.687 1.00 48.59 132 LEU A N 1
ATOM 1055 C CA . LEU A 1 132 ? 12.339 -17.202 -6.033 1.00 48.59 132 LEU A CA 1
ATOM 1056 C C . LEU A 1 132 ? 11.714 -18.609 -6.034 1.00 48.59 132 LEU A C 1
ATOM 1058 O O . LEU A 1 132 ? 11.190 -19.045 -7.050 1.00 48.59 132 LEU A O 1
ATOM 1062 N N . VAL A 1 133 ? 11.758 -19.326 -4.906 1.00 45.72 133 VAL A N 1
ATOM 1063 C CA . VAL A 1 133 ? 11.405 -20.759 -4.813 1.00 45.72 133 VAL A CA 1
ATOM 1064 C C . VAL A 1 133 ? 9.975 -21.039 -4.323 1.00 45.72 133 VAL A C 1
ATOM 1066 O O . VAL A 1 133 ? 9.675 -22.167 -3.948 1.00 45.72 133 VAL A O 1
ATOM 1069 N N . SER A 1 134 ? 9.095 -20.032 -4.284 1.00 45.84 134 SER A N 1
ATOM 1070 C CA . SER A 1 134 ? 7.696 -20.177 -3.835 1.00 45.84 134 SER A CA 1
ATOM 1071 C C . SER A 1 134 ? 6.648 -20.045 -4.950 1.00 45.84 134 SER A C 1
ATOM 1073 O O . SER A 1 134 ? 5.459 -19.987 -4.650 1.00 45.84 134 SER A O 1
ATOM 1075 N N . PHE A 1 135 ? 7.072 -19.997 -6.217 1.00 43.59 135 PHE A N 1
ATOM 1076 C CA . PHE A 1 135 ? 6.201 -20.033 -7.398 1.00 43.59 135 PHE A CA 1
ATOM 1077 C C . PHE A 1 135 ? 6.550 -21.243 -8.279 1.00 43.59 135 PHE A C 1
ATOM 1079 O O . PHE A 1 135 ? 7.221 -21.113 -9.302 1.00 43.59 135 PHE A O 1
ATOM 1086 N N . SER A 1 136 ? 6.100 -22.425 -7.850 1.00 35.56 136 SER A N 1
ATOM 1087 C CA . SER A 1 136 ? 6.134 -23.689 -8.604 1.00 35.56 136 SER A CA 1
ATOM 1088 C C . SER A 1 136 ? 5.098 -24.664 -8.054 1.00 35.56 136 SER A C 1
ATOM 1090 O O . SER A 1 136 ? 5.171 -24.891 -6.823 1.00 35.56 136 SER A O 1
#